Protein AF-A0A2D5AI08-F1 (afdb_monomer_lite)

Sequence (64 aa):
EGFVPKESFPWDQWAFDEDRVLFEGLRSGTKIGLGDPITIRVVAADLAKRQLEFEWLEDGGEAV

Secondary structure (DSSP, 8-state):
--B--GGGS-SS-EEEETTTTEEEETTT--EEETT---EEEEEEEETTTTEEEEEEEP--S---

Radius of gyration: 13.19 Å; chains: 1; bounding box: 24×28×34 Å

Structure (mmCIF, N/CA/C/O backbone):
data_AF-A0A2D5AI08-F1
#
_entry.id   AF-A0A2D5AI08-F1
#
loop_
_atom_site.group_PDB
_atom_site.id
_atom_site.type_symbol
_atom_site.label_atom_id
_atom_site.label_alt_id
_atom_site.label_comp_id
_atom_site.label_asym_id
_atom_site.label_entity_id
_atom_site.label_seq_id
_atom_site.pdbx_PDB_ins_code
_atom_site.Cartn_x
_atom_site.Cartn_y
_atom_site.Cartn_z
_atom_site.occupancy
_atom_site.B_iso_or_equiv
_atom_site.auth_seq_id
_atom_site.auth_comp_id
_atom_site.auth_asym_id
_atom_site.auth_atom_id
_atom_site.pdbx_PDB_model_num
ATOM 1 N N . GLU A 1 1 ? -0.267 -13.872 -6.417 1.00 57.12 1 GLU A N 1
ATOM 2 C CA . GLU A 1 1 ? -0.627 -12.796 -5.469 1.00 57.12 1 GLU A CA 1
ATOM 3 C C . GLU A 1 1 ? 0.466 -11.736 -5.512 1.00 57.12 1 GLU A C 1
ATOM 5 O O . GLU A 1 1 ? 1.609 -12.099 -5.770 1.00 57.12 1 GLU A O 1
ATOM 10 N N . GLY A 1 2 ? 0.137 -10.455 -5.350 1.00 65.69 2 GLY A N 1
ATOM 11 C CA . GLY A 1 2 ? 1.130 -9.375 -5.311 1.00 65.69 2 GLY A CA 1
ATOM 12 C C . GLY A 1 2 ? 0.862 -8.435 -4.142 1.00 65.69 2 GLY A C 1
ATOM 13 O O . GLY A 1 2 ? -0.172 -8.543 -3.485 1.00 65.69 2 GLY A O 1
ATOM 14 N N . PHE A 1 3 ? 1.831 -7.577 -3.845 1.00 74.88 3 PHE A N 1
ATOM 15 C CA . PHE A 1 3 ? 1.869 -6.770 -2.630 1.00 74.88 3 PHE A CA 1
ATOM 16 C C . PHE A 1 3 ? 1.838 -5.288 -3.000 1.00 74.88 3 PHE A C 1
ATOM 18 O O . PHE A 1 3 ? 2.576 -4.863 -3.887 1.00 74.88 3 PHE A O 1
ATOM 25 N N . VAL A 1 4 ? 0.987 -4.516 -2.324 1.00 70.50 4 VAL A N 1
ATOM 26 C CA . VAL A 1 4 ? 0.981 -3.052 -2.414 1.00 70.50 4 VAL A CA 1
ATOM 27 C C . VAL A 1 4 ? 1.817 -2.532 -1.242 1.00 70.50 4 VAL A C 1
ATOM 29 O O . VAL A 1 4 ? 1.393 -2.688 -0.092 1.00 70.50 4 VAL A O 1
ATOM 3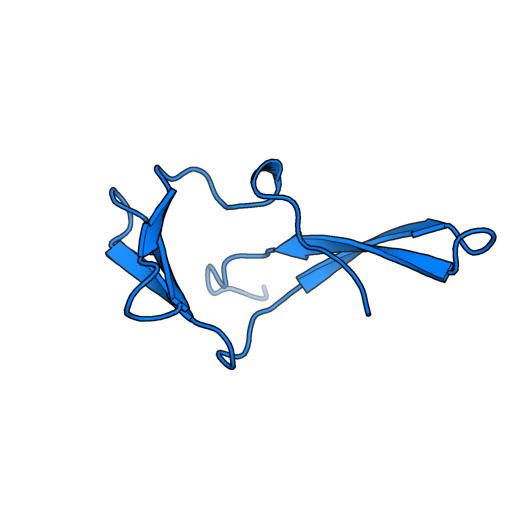2 N N . PRO A 1 5 ? 3.006 -1.957 -1.478 1.00 75.56 5 PRO A N 1
ATOM 33 C CA . PRO A 1 5 ? 3.800 -1.391 -0.401 1.00 75.56 5 PRO A CA 1
ATOM 34 C C . PRO A 1 5 ? 3.110 -0.154 0.177 1.00 75.56 5 PRO A C 1
ATOM 36 O O . PRO A 1 5 ? 2.480 0.620 -0.541 1.00 75.56 5 PRO A O 1
ATOM 39 N N . LYS A 1 6 ? 3.282 0.074 1.485 1.00 70.75 6 LYS A N 1
ATOM 40 C CA . LYS A 1 6 ? 2.746 1.263 2.175 1.00 70.75 6 LYS A CA 1
ATOM 41 C C . LYS A 1 6 ? 3.257 2.574 1.559 1.00 70.75 6 LYS A C 1
ATOM 43 O O . LYS A 1 6 ? 2.603 3.598 1.669 1.00 70.75 6 LYS A O 1
ATOM 48 N N . GLU A 1 7 ? 4.412 2.544 0.903 1.00 73.00 7 GLU A N 1
ATOM 49 C CA . GLU A 1 7 ? 4.993 3.689 0.190 1.00 73.00 7 GLU A CA 1
ATOM 50 C C . GLU A 1 7 ? 4.190 4.097 -1.050 1.00 73.00 7 GLU A C 1
ATOM 52 O O . GLU A 1 7 ? 4.211 5.263 -1.427 1.00 73.00 7 GLU A O 1
ATOM 57 N N . SER A 1 8 ? 3.457 3.160 -1.658 1.00 69.69 8 SER A N 1
ATOM 58 C CA . SER A 1 8 ? 2.525 3.444 -2.753 1.00 69.69 8 SER A CA 1
ATOM 59 C C . SER A 1 8 ? 1.178 3.953 -2.262 1.00 69.69 8 SER A C 1
ATOM 61 O O . SER A 1 8 ? 0.289 4.186 -3.078 1.00 69.69 8 SER A O 1
ATOM 63 N N . PHE A 1 9 ? 0.988 4.071 -0.946 1.00 75.94 9 PHE A N 1
ATOM 64 C CA . PHE A 1 9 ? -0.239 4.647 -0.447 1.00 75.94 9 PHE A CA 1
ATOM 65 C C . PHE A 1 9 ? -0.245 6.144 -0.761 1.00 75.94 9 PHE A C 1
ATOM 67 O O . PHE A 1 9 ? 0.809 6.791 -0.769 1.00 75.94 9 PHE A O 1
ATOM 74 N N . PRO A 1 10 ? -1.432 6.710 -0.987 1.00 74.12 10 PRO A N 1
ATOM 75 C CA . PRO A 1 10 ? -1.571 8.133 -1.229 1.00 74.12 10 PRO A CA 1
ATOM 76 C C . PRO A 1 10 ? -1.012 8.960 -0.074 1.00 74.12 10 PRO A C 1
ATOM 78 O O . PRO A 1 10 ? -0.835 8.446 1.037 1.00 74.12 10 PRO A O 1
ATOM 81 N N . TRP A 1 11 ? -0.740 10.245 -0.328 1.00 75.62 11 TRP A N 1
ATOM 82 C CA . TRP A 1 11 ? -0.138 11.147 0.655 1.00 75.62 11 TRP A CA 1
ATOM 83 C C . TRP A 1 11 ? -1.084 11.425 1.830 1.00 75.62 11 TRP A C 1
ATOM 85 O O . TRP A 1 11 ? -1.744 12.459 1.917 1.00 75.62 11 TRP A O 1
ATOM 95 N N . ASP A 1 12 ? -1.113 10.483 2.763 1.00 78.12 12 ASP A N 1
ATOM 96 C CA . ASP A 1 12 ? -1.891 10.516 3.985 1.00 78.12 12 ASP A CA 1
ATOM 97 C C . ASP A 1 12 ? -1.127 9.809 5.118 1.00 78.12 12 ASP A C 1
ATOM 99 O O . ASP A 1 12 ? -0.157 9.072 4.912 1.00 78.12 12 ASP A O 1
ATOM 103 N N . GLN A 1 13 ? -1.541 10.066 6.352 1.00 80.81 13 GLN A N 1
ATOM 104 C CA . GLN A 1 13 ? -1.058 9.366 7.525 1.00 80.81 13 GLN A CA 1
ATOM 105 C C . GLN A 1 13 ? -1.929 8.131 7.758 1.00 80.81 13 GLN A C 1
ATOM 107 O O . GLN A 1 13 ? -3.015 8.225 8.311 1.00 80.81 13 GLN A O 1
ATOM 112 N N . TRP A 1 14 ? -1.434 6.969 7.344 1.00 82.69 14 TRP A N 1
ATOM 113 C CA . TRP A 1 14 ? -2.179 5.713 7.434 1.00 82.69 14 TRP A CA 1
ATOM 114 C C . TRP A 1 14 ? -1.933 4.978 8.753 1.00 82.69 14 TRP A C 1
ATOM 116 O O . TRP A 1 14 ? -0.790 4.586 9.049 1.00 82.69 14 TRP A O 1
ATOM 126 N N . ALA A 1 15 ? -3.012 4.742 9.498 1.00 85.81 15 ALA A N 1
ATOM 127 C CA . ALA A 1 15 ? -3.075 3.867 10.663 1.00 85.81 15 ALA A CA 1
ATOM 128 C C . ALA A 1 15 ? -3.663 2.504 10.270 1.00 85.81 15 ALA A C 1
ATOM 130 O O . ALA A 1 15 ? -4.594 2.437 9.474 1.00 85.81 15 ALA A O 1
ATOM 131 N N . PHE A 1 16 ? -3.107 1.420 10.811 1.00 86.94 16 PHE A N 1
ATOM 132 C CA . PHE A 1 16 ? -3.663 0.078 10.642 1.00 86.94 16 PHE A CA 1
ATOM 133 C C . PHE A 1 16 ? -4.473 -0.286 11.885 1.00 86.94 16 PHE A C 1
ATOM 135 O O . PHE A 1 16 ? -3.956 -0.189 12.997 1.00 86.94 16 PHE A O 1
ATOM 142 N N . ASP A 1 17 ? -5.726 -0.682 11.686 1.00 86.88 17 ASP A N 1
ATOM 143 C CA . ASP A 1 17 ? -6.612 -1.206 12.720 1.00 86.88 17 ASP A CA 1
ATOM 144 C C . ASP A 1 17 ? -6.603 -2.738 12.622 1.00 86.88 17 ASP A C 1
ATOM 146 O O . ASP A 1 17 ? -7.126 -3.315 11.666 1.00 86.88 17 ASP A O 1
ATOM 150 N N . GLU A 1 18 ? -5.950 -3.394 13.585 1.00 87.06 18 GLU A N 1
ATOM 151 C CA . GLU A 1 18 ? -5.793 -4.855 13.619 1.00 87.06 18 GLU A CA 1
ATOM 152 C C . GLU A 1 18 ? -7.114 -5.584 13.901 1.00 87.06 18 GLU A C 1
ATOM 154 O O . GLU A 1 18 ? -7.312 -6.699 13.422 1.00 87.06 18 GLU A O 1
ATOM 159 N N . ASP A 1 19 ? -8.023 -4.955 14.650 1.00 88.19 19 ASP A N 1
ATOM 160 C CA . ASP A 1 19 ? -9.302 -5.541 15.066 1.00 88.19 19 ASP A CA 1
ATOM 161 C C . ASP A 1 19 ? -10.260 -5.638 13.869 1.00 88.19 19 ASP A C 1
ATOM 163 O O . ASP A 1 19 ? -10.993 -6.612 13.692 1.00 88.19 19 ASP A O 1
ATOM 167 N N . ARG A 1 20 ? -10.205 -4.624 12.999 1.00 83.12 20 ARG A N 1
ATOM 168 C CA . ARG A 1 20 ? -11.032 -4.515 11.791 1.00 83.12 20 ARG A CA 1
ATOM 169 C C . ARG A 1 20 ? -10.312 -4.915 10.507 1.00 83.12 20 ARG A C 1
ATOM 171 O O . ARG A 1 20 ? -10.956 -4.981 9.463 1.00 83.12 20 ARG A O 1
ATOM 178 N N . VAL A 1 21 ? -9.005 -5.171 10.578 1.00 87.19 21 VAL A N 1
ATOM 179 C CA . VAL A 1 21 ? -8.135 -5.510 9.440 1.00 87.19 21 VAL A CA 1
ATOM 180 C C . VAL A 1 21 ? -8.285 -4.484 8.305 1.00 87.19 21 VAL A C 1
ATOM 182 O O . VAL A 1 21 ? -8.560 -4.825 7.151 1.00 87.19 21 VAL A O 1
ATOM 185 N N . LEU A 1 22 ? -8.142 -3.200 8.649 1.00 87.56 22 LEU A N 1
ATOM 186 C CA . LEU A 1 22 ? -8.269 -2.087 7.703 1.00 87.56 22 LEU A CA 1
ATOM 187 C C . LEU A 1 22 ? -7.209 -1.011 7.915 1.00 87.56 22 LEU A C 1
ATOM 189 O O . LEU A 1 22 ? -6.668 -0.843 9.007 1.00 87.56 22 LEU A O 1
ATOM 193 N N . PHE A 1 23 ? -6.936 -0.259 6.857 1.00 87.19 23 PHE A N 1
ATOM 194 C CA . PHE A 1 23 ? -6.148 0.963 6.902 1.00 87.19 23 PHE A CA 1
ATOM 195 C C . PHE A 1 23 ? -7.070 2.177 6.919 1.00 87.19 23 PHE A C 1
ATOM 197 O O . PHE A 1 23 ? -7.973 2.278 6.092 1.00 87.19 23 PHE A O 1
ATOM 204 N N . GLU A 1 24 ? -6.816 3.109 7.832 1.00 87.06 24 GLU A N 1
ATOM 205 C CA . GLU A 1 24 ? -7.497 4.398 7.921 1.00 87.06 24 GLU A CA 1
ATOM 206 C C . GLU A 1 24 ? -6.497 5.531 7.669 1.00 87.06 24 GLU A C 1
ATOM 208 O O . GLU A 1 24 ? -5.467 5.639 8.339 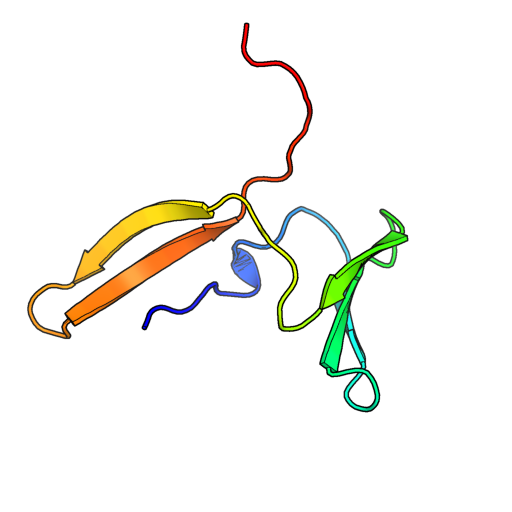1.00 87.06 24 GLU A O 1
ATOM 213 N N . GLY A 1 25 ? -6.798 6.371 6.684 1.00 87.88 25 GLY A N 1
ATOM 214 C CA . GLY A 1 25 ? -6.094 7.614 6.415 1.00 87.88 25 GLY A CA 1
ATOM 215 C C . GLY A 1 25 ? -6.554 8.692 7.391 1.00 87.88 25 GLY A C 1
ATOM 216 O O . GL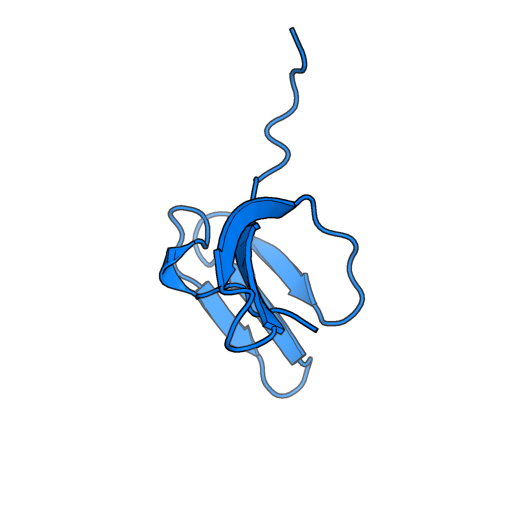Y A 1 25 ? -7.717 9.094 7.383 1.00 87.88 25 GLY A O 1
ATOM 217 N N . LEU A 1 26 ? -5.659 9.157 8.259 1.00 84.06 26 LEU A N 1
ATOM 218 C CA . LEU A 1 26 ? -5.990 10.079 9.345 1.00 84.06 26 LEU A CA 1
ATOM 219 C C . LEU A 1 26 ? -6.238 11.523 8.871 1.00 84.06 26 LEU A C 1
ATOM 221 O O . LEU A 1 26 ? -6.862 12.285 9.608 1.00 84.06 26 LEU A O 1
ATOM 225 N N . ARG A 1 27 ? -5.784 11.929 7.671 1.00 83.31 27 ARG A N 1
ATOM 226 C CA . ARG A 1 27 ? -6.133 13.244 7.085 1.00 83.31 27 ARG A CA 1
ATOM 227 C C . ARG A 1 27 ? -7.304 13.159 6.119 1.00 83.31 27 ARG A C 1
ATOM 229 O O . ARG A 1 27 ? -8.144 14.052 6.154 1.00 83.31 27 ARG A O 1
ATOM 236 N N . SER A 1 28 ? -7.344 12.147 5.253 1.00 79.88 28 SER A N 1
ATOM 237 C CA . SER A 1 28 ? -8.392 11.985 4.235 1.00 79.88 28 SER A CA 1
ATOM 238 C C . SER A 1 28 ? -9.675 11.384 4.825 1.00 79.88 28 SER A C 1
ATOM 240 O O . SER A 1 28 ? -10.771 11.629 4.329 1.00 79.88 28 SER A O 1
ATOM 242 N N . GLY A 1 29 ? -9.565 10.612 5.914 1.00 82.50 29 GLY A N 1
ATOM 243 C CA . GLY A 1 29 ? -10.665 9.812 6.466 1.00 82.50 29 GLY A CA 1
ATOM 244 C C . GLY A 1 29 ? -10.963 8.550 5.648 1.00 82.50 29 GLY A C 1
ATOM 245 O O . GLY A 1 29 ? -11.959 7.869 5.898 1.00 82.50 29 GLY A O 1
ATOM 246 N N . THR A 1 30 ? -10.112 8.246 4.668 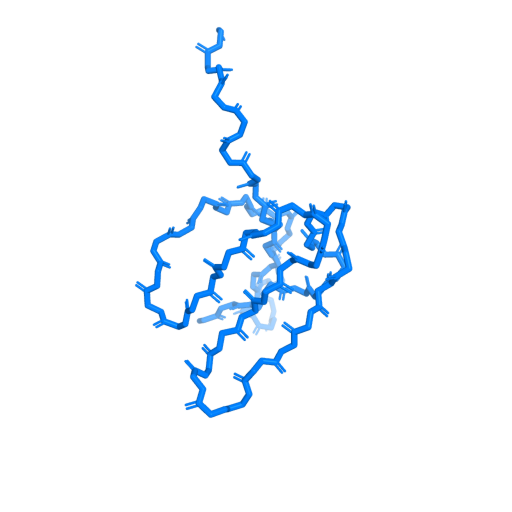1.00 82.75 30 THR A N 1
ATOM 247 C CA . THR A 1 30 ? -10.260 7.127 3.738 1.00 82.75 30 THR A CA 1
ATOM 248 C C . THR A 1 30 ? -10.011 5.801 4.456 1.00 82.75 30 THR A C 1
ATOM 250 O O . THR A 1 30 ? -9.028 5.671 5.180 1.00 82.75 30 THR A O 1
ATOM 253 N N . LYS A 1 31 ? -10.891 4.807 4.273 1.00 85.94 31 LYS A N 1
ATOM 254 C CA . LYS A 1 31 ? -10.793 3.491 4.930 1.00 85.94 31 LYS A CA 1
ATOM 255 C C . LYS A 1 31 ? -10.778 2.381 3.895 1.00 85.94 31 LYS A C 1
ATOM 257 O O . LYS A 1 31 ? -11.745 2.257 3.152 1.00 85.94 31 LYS A O 1
ATOM 262 N N . ILE A 1 32 ? -9.711 1.590 3.859 1.00 84.12 32 ILE A N 1
ATOM 263 C CA . ILE A 1 32 ? -9.605 0.421 2.976 1.00 84.12 32 ILE A CA 1
ATOM 264 C C . ILE A 1 32 ? -9.397 -0.808 3.840 1.00 84.12 32 ILE A C 1
ATOM 266 O O . ILE A 1 32 ? -8.389 -0.923 4.541 1.00 84.12 32 ILE A O 1
ATOM 270 N N . GLY A 1 33 ? -10.368 -1.714 3.796 1.00 86.38 33 GLY A N 1
ATOM 271 C CA . GLY A 1 33 ? -10.314 -3.000 4.459 1.00 86.38 33 GLY A CA 1
ATOM 272 C C . GLY A 1 33 ? -9.913 -4.125 3.519 1.00 86.38 33 GLY A C 1
ATOM 273 O O . GLY A 1 33 ? -9.848 -3.997 2.293 1.00 86.38 33 GLY A O 1
ATOM 274 N N . LEU A 1 34 ? -9.656 -5.280 4.119 1.00 83.62 34 LEU A N 1
ATOM 275 C CA . LEU A 1 34 ? -9.503 -6.513 3.366 1.00 83.6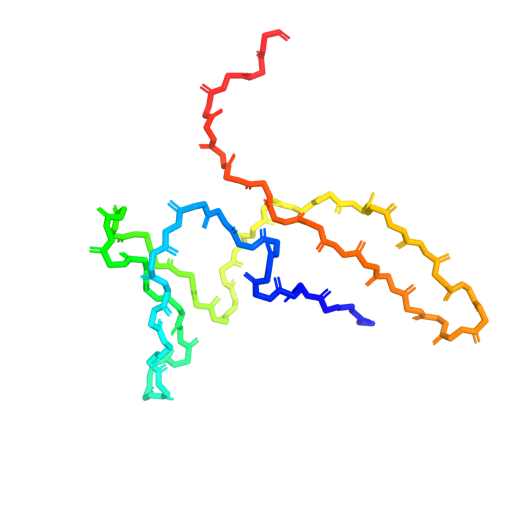2 34 LEU A CA 1
ATOM 276 C C . LEU A 1 34 ? -10.836 -6.883 2.690 1.00 83.62 34 LEU A C 1
ATOM 278 O O . LEU A 1 34 ? -11.836 -7.122 3.361 1.00 83.62 34 LEU A O 1
ATOM 282 N N . GLY A 1 35 ? -10.830 -6.965 1.358 1.00 83.06 35 GLY A N 1
ATOM 283 C CA . GLY A 1 35 ? -12.010 -7.292 0.547 1.00 83.06 35 GLY A CA 1
ATOM 284 C C . GLY A 1 35 ? -12.636 -6.097 -0.175 1.00 83.06 35 GLY A C 1
ATOM 285 O O . GLY A 1 35 ? -13.450 -6.314 -1.073 1.00 83.06 35 GLY A O 1
ATOM 286 N N . ASP A 1 36 ? -12.232 -4.866 0.152 1.00 82.19 36 ASP A N 1
ATOM 287 C CA . ASP A 1 36 ? -12.649 -3.683 -0.599 1.00 82.19 36 ASP A CA 1
ATOM 288 C C . ASP A 1 36 ? -12.031 -3.678 -2.010 1.00 82.19 36 ASP A C 1
ATOM 290 O O . ASP A 1 36 ? -10.834 -3.949 -2.171 1.00 82.19 36 ASP A O 1
ATOM 294 N N . PRO A 1 37 ? -12.820 -3.373 -3.058 1.00 80.25 37 PRO A N 1
ATOM 295 C CA . PRO A 1 37 ? -12.283 -3.208 -4.398 1.00 80.25 37 PRO A CA 1
ATOM 296 C C . PRO A 1 37 ? -11.447 -1.924 -4.468 1.00 80.25 37 PRO A C 1
ATOM 298 O O . PRO A 1 37 ? -11.925 -0.843 -4.133 1.00 80.25 37 PRO A O 1
ATOM 301 N N . ILE A 1 38 ? -10.210 -2.040 -4.953 1.00 80.75 38 ILE A N 1
ATOM 302 C CA . ILE A 1 38 ? -9.313 -0.902 -5.184 1.00 80.75 38 ILE A CA 1
ATOM 303 C C . ILE A 1 38 ? -8.811 -0.885 -6.625 1.00 80.75 38 ILE A C 1
ATOM 305 O O . ILE A 1 38 ? -8.648 -1.930 -7.262 1.00 80.75 38 ILE A O 1
ATOM 309 N N . THR A 1 39 ? -8.520 0.312 -7.125 1.00 83.75 39 THR A N 1
ATOM 310 C CA . THR A 1 39 ? -7.893 0.500 -8.433 1.00 83.75 39 THR A CA 1
ATOM 311 C C . THR A 1 39 ? -6.378 0.474 -8.275 1.00 83.75 39 THR A C 1
ATOM 313 O O . THR A 1 39 ? -5.793 1.297 -7.575 1.00 83.75 39 THR A O 1
ATOM 316 N N . ILE A 1 40 ? -5.726 -0.476 -8.941 1.00 83.19 40 ILE A N 1
ATOM 317 C CA . ILE A 1 40 ? -4.270 -0.643 -8.900 1.00 83.19 40 ILE A CA 1
ATOM 318 C C . ILE A 1 40 ? -3.667 -0.499 -10.291 1.00 83.19 40 ILE A C 1
ATOM 320 O O . ILE A 1 40 ? -4.266 -0.889 -11.295 1.00 83.19 40 ILE A O 1
ATOM 324 N N . ARG A 1 41 ? -2.444 0.024 -10.340 1.00 83.12 41 ARG A N 1
ATOM 325 C CA . ARG A 1 41 ? -1.605 0.070 -11.535 1.00 83.12 41 ARG A CA 1
ATOM 326 C C . ARG A 1 41 ? -0.411 -0.854 -11.351 1.00 83.12 41 ARG A C 1
ATOM 328 O O . ARG A 1 41 ? 0.282 -0.788 -10.342 1.00 83.12 41 ARG A O 1
ATOM 335 N N . VAL A 1 42 ? -0.146 -1.699 -12.345 1.00 86.06 42 VAL A N 1
ATOM 336 C CA . VAL A 1 42 ? 1.069 -2.524 -12.371 1.00 86.06 42 VAL A CA 1
ATOM 337 C C . VAL A 1 42 ? 2.249 -1.632 -12.741 1.00 86.06 42 VAL A C 1
ATOM 339 O O . VAL A 1 42 ? 2.265 -1.075 -13.837 1.00 86.06 42 VAL A O 1
ATOM 342 N N . VAL A 1 43 ? 3.214 -1.486 -11.833 1.00 85.94 43 VAL A N 1
ATOM 343 C CA . VAL A 1 43 ? 4.399 -0.634 -12.052 1.00 85.94 43 VAL A CA 1
ATOM 344 C C . VAL A 1 43 ? 5.628 -1.442 -12.449 1.00 85.94 43 VAL A C 1
ATOM 346 O O . VAL A 1 43 ? 6.437 -0.974 -13.247 1.00 85.94 43 VAL A O 1
ATOM 349 N N . ALA A 1 44 ? 5.742 -2.679 -11.965 1.00 83.88 44 ALA A N 1
ATOM 350 C CA . ALA A 1 44 ? 6.808 -3.593 -12.348 1.00 83.88 44 ALA A CA 1
ATOM 351 C C . ALA A 1 44 ? 6.369 -5.057 -12.210 1.00 83.88 44 ALA A C 1
ATOM 353 O O . ALA A 1 44 ? 5.448 -5.396 -11.463 1.00 83.88 44 ALA A O 1
ATOM 354 N N . ALA A 1 45 ? 7.037 -5.931 -12.961 1.00 86.62 45 ALA A N 1
ATOM 355 C CA . ALA A 1 45 ? 6.808 -7.369 -12.935 1.00 86.62 45 ALA A CA 1
ATOM 356 C C . ALA A 1 45 ? 8.149 -8.111 -12.895 1.00 86.62 45 ALA A C 1
ATOM 358 O O . ALA A 1 45 ? 8.881 -8.146 -13.886 1.00 86.62 45 ALA A O 1
ATOM 359 N N . ASP A 1 46 ? 8.456 -8.739 -11.760 1.00 86.31 46 ASP A N 1
ATOM 360 C CA . ASP A 1 46 ? 9.595 -9.644 -11.616 1.00 86.31 46 ASP A CA 1
ATOM 361 C C . ASP A 1 46 ? 9.121 -11.069 -11.934 1.00 86.31 46 ASP A C 1
ATOM 363 O O . ASP A 1 46 ? 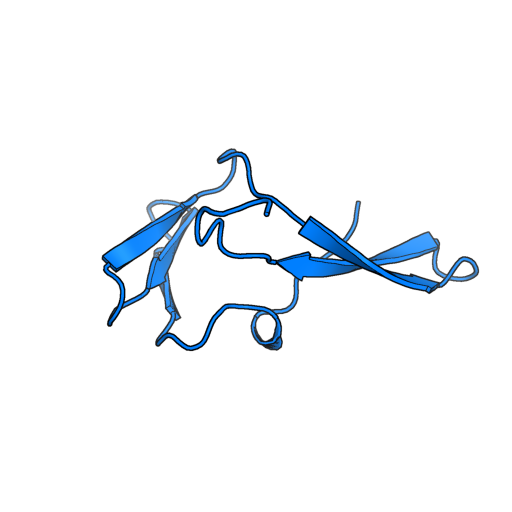8.581 -11.795 -11.093 1.00 86.31 46 ASP A O 1
ATOM 367 N N . LEU A 1 47 ? 9.301 -11.475 -13.193 1.00 85.31 47 LEU A N 1
ATOM 368 C CA . LEU A 1 47 ? 8.890 -12.796 -13.678 1.00 85.31 47 LEU A CA 1
ATOM 369 C C . LEU A 1 47 ? 9.723 -13.939 -13.082 1.00 85.31 47 LEU A C 1
ATOM 371 O O . LEU A 1 47 ? 9.233 -15.067 -13.008 1.00 85.31 47 LEU A O 1
ATOM 375 N N . ALA A 1 48 ? 10.954 -13.666 -12.634 1.00 86.56 48 ALA A N 1
ATOM 376 C CA . ALA A 1 48 ? 11.800 -14.674 -12.000 1.00 86.56 48 ALA A CA 1
ATOM 377 C C . ALA A 1 48 ? 11.258 -15.040 -10.612 1.00 86.56 48 ALA A C 1
ATOM 379 O O . ALA A 1 48 ? 11.202 -16.218 -10.258 1.00 86.56 48 ALA A O 1
ATOM 380 N N . LYS A 1 49 ? 10.788 -14.039 -9.859 1.00 83.94 49 LYS A N 1
ATOM 381 C CA . LYS A 1 49 ? 10.130 -14.233 -8.557 1.00 83.94 49 LYS A CA 1
ATOM 382 C C . LYS A 1 49 ? 8.625 -14.475 -8.657 1.00 83.94 49 LYS A C 1
ATOM 384 O O . LYS A 1 49 ? 8.008 -14.832 -7.658 1.00 83.94 49 LYS A O 1
ATOM 389 N N . ARG A 1 50 ? 8.038 -14.301 -9.848 1.00 85.69 50 ARG A N 1
ATOM 390 C CA . ARG A 1 50 ? 6.581 -14.311 -10.085 1.00 85.69 50 ARG A CA 1
ATOM 391 C C . ARG A 1 50 ? 5.857 -13.292 -9.201 1.00 85.69 50 ARG A C 1
ATOM 393 O O . ARG A 1 50 ? 4.774 -13.565 -8.686 1.00 85.69 50 ARG A O 1
ATOM 400 N N . GLN A 1 51 ? 6.480 -12.133 -9.022 1.00 83.19 51 GLN A N 1
ATOM 401 C CA . GLN A 1 51 ? 5.975 -11.043 -8.199 1.00 83.19 51 GLN A CA 1
ATOM 402 C C . GLN A 1 51 ? 5.585 -9.864 -9.083 1.00 83.19 51 GLN A C 1
ATOM 404 O O . GLN A 1 51 ? 6.278 -9.528 -10.043 1.00 83.19 51 GLN A O 1
ATOM 409 N N . LEU A 1 52 ? 4.455 -9.253 -8.747 1.00 86.75 52 LEU A N 1
ATOM 410 C CA . LEU A 1 52 ? 3.980 -8.024 -9.362 1.00 86.75 52 LEU A CA 1
ATOM 411 C C . LEU A 1 52 ? 4.022 -6.927 -8.307 1.00 86.75 52 LEU A C 1
ATOM 413 O O . LEU A 1 52 ? 3.542 -7.129 -7.188 1.00 86.75 52 LEU A O 1
ATOM 417 N N . GLU A 1 53 ? 4.602 -5.796 -8.683 1.00 82.75 53 GLU A N 1
ATOM 418 C CA . GLU A 1 53 ? 4.597 -4.580 -7.885 1.00 82.75 53 GLU A CA 1
ATOM 419 C C . GLU A 1 53 ? 3.446 -3.702 -8.361 1.00 82.75 53 GLU A C 1
ATOM 421 O O . GLU A 1 53 ? 3.267 -3.455 -9.563 1.00 82.75 53 GLU A O 1
ATOM 426 N N . PHE A 1 54 ? 2.650 -3.253 -7.399 1.00 83.19 54 PHE A N 1
ATOM 427 C CA . PHE A 1 54 ? 1.442 -2.491 -7.647 1.00 83.19 54 PHE A CA 1
ATOM 428 C C . PHE A 1 54 ? 1.519 -1.146 -6.949 1.00 83.19 54 PHE A C 1
ATOM 430 O O . PHE A 1 54 ? 1.946 -1.053 -5.802 1.00 83.19 54 PHE A O 1
ATOM 437 N N . GLU A 1 55 ? 1.026 -0.128 -7.634 1.00 80.94 55 GLU A N 1
ATOM 438 C CA . GLU A 1 55 ? 0.765 1.179 -7.059 1.00 80.94 55 GLU A CA 1
ATOM 439 C C . GLU A 1 55 ? -0.743 1.378 -6.947 1.00 80.94 55 GLU A C 1
ATOM 441 O O . GLU A 1 55 ? -1.498 1.022 -7.859 1.00 80.94 55 GLU A O 1
ATOM 446 N N . TRP A 1 56 ? -1.188 1.920 -5.819 1.00 81.00 56 TRP A N 1
ATOM 447 C CA . TRP A 1 56 ? -2.595 2.198 -5.597 1.00 81.00 56 TRP A CA 1
ATOM 448 C C . TRP A 1 56 ? -2.943 3.583 -6.149 1.00 81.00 56 TRP A C 1
ATOM 450 O O . TRP A 1 56 ? -2.324 4.584 -5.797 1.00 81.00 56 TRP A O 1
ATOM 460 N N . LEU A 1 57 ? -3.934 3.624 -7.038 1.00 78.81 57 LEU A N 1
ATOM 461 C CA . LEU A 1 57 ? -4.516 4.855 -7.551 1.00 78.81 57 LEU A CA 1
ATOM 462 C C . LEU A 1 57 ? -5.734 5.231 -6.697 1.00 78.81 57 LEU A C 1
ATOM 464 O O . LEU A 1 57 ? -6.696 4.461 -6.624 1.00 78.81 57 LEU A O 1
ATOM 468 N N . GLU A 1 58 ? -5.713 6.408 -6.066 1.00 68.94 58 GLU A N 1
ATOM 469 C CA . GLU A 1 58 ? -6.958 7.008 -5.578 1.00 68.94 58 GLU A CA 1
ATOM 470 C C . GLU A 1 58 ? -7.833 7.300 -6.792 1.00 68.94 58 GLU A C 1
ATOM 472 O O . GLU A 1 58 ? -7.364 7.900 -7.763 1.00 68.94 58 GLU A O 1
ATOM 477 N N . ASP A 1 59 ? -9.098 6.888 -6.746 1.00 58.19 59 ASP A N 1
ATOM 478 C CA . ASP A 1 59 ? -10.100 7.355 -7.700 1.00 58.19 59 ASP A CA 1
ATOM 479 C C . ASP A 1 59 ? -10.394 8.833 -7.391 1.00 58.19 59 ASP A C 1
ATOM 481 O O . ASP A 1 59 ? -11.390 9.203 -6.775 1.00 58.19 59 ASP A O 1
ATOM 485 N N . GLY A 1 60 ? -9.449 9.703 -7.740 1.00 47.28 60 GLY A N 1
ATOM 486 C CA . GLY A 1 60 ? -9.727 11.106 -7.972 1.00 47.28 60 GLY A CA 1
ATOM 487 C C . GLY A 1 60 ? -10.440 11.168 -9.308 1.00 47.28 60 GLY A C 1
ATOM 488 O O . GLY A 1 60 ? -9.780 11.202 -10.344 1.00 47.28 60 GLY A O 1
ATOM 489 N N . GLY A 1 61 ? -11.770 11.084 -9.278 1.00 45.91 61 GLY A N 1
ATOM 490 C CA . GLY A 1 61 ? -12.601 11.112 -10.470 1.00 45.91 61 GLY A CA 1
ATOM 491 C C . GLY A 1 61 ? -12.195 12.229 -11.428 1.00 45.91 61 GLY A C 1
ATOM 492 O O . GLY A 1 61 ? -12.368 13.395 -11.113 1.00 45.91 61 GLY A O 1
ATOM 493 N N . GLU A 1 62 ? -11.636 11.850 -12.574 1.00 33.94 62 GLU A N 1
ATOM 494 C CA . GLU A 1 62 ? -11.963 12.344 -13.913 1.00 33.94 62 GLU A CA 1
ATOM 495 C C . GLU A 1 62 ? -11.087 11.570 -14.908 1.00 33.94 62 GLU A C 1
ATOM 497 O O . GLU A 1 62 ? -9.899 11.836 -15.081 1.00 33.94 62 GLU A O 1
ATOM 502 N N . ALA A 1 63 ? -11.678 10.573 -15.567 1.00 35.00 63 ALA A N 1
ATOM 503 C CA . ALA A 1 63 ? -11.192 10.171 -16.877 1.00 35.00 63 ALA A CA 1
ATOM 504 C C . ALA A 1 63 ? -11.612 11.283 -17.851 1.00 35.00 63 ALA A C 1
ATOM 506 O O . ALA A 1 63 ? -12.774 11.322 -18.261 1.00 35.00 63 ALA A O 1
ATOM 507 N N . VAL A 1 64 ? -10.700 12.216 -18.143 1.00 36.38 64 VAL A N 1
ATOM 508 C CA . VAL A 1 64 ? -10.829 13.156 -19.273 1.00 36.38 64 VAL A CA 1
ATOM 509 C C . VAL A 1 64 ? -10.333 12.529 -20.567 1.00 36.38 64 VAL A C 1
ATOM 511 O O . VAL A 1 64 ? -9.324 11.787 -20.522 1.00 36.38 64 VAL A O 1
#

Foldseek 3Di:
DEDEDPVLDPPFDWDADPVQQWIAGPVVRDIDHPPDDFDWDFPDADVVVRYTYIHTDDCPDDPD

pLDDT: mean 77.83, std 13.02, range [33.94, 88.19]